Protein AF-A0A7Z2VD81-F1 (afdb_monomer_lite)

pLDDT: mean 76.82, std 19.28, range [36.03, 95.69]

Sequence (133 aa):
MNGKPIWIVAILFISMPFSSQSFSKYKDSNKLDEAAIQIIRDDVRLARQVDFDLAPLRSRADLNGYMSRIPKDSPINALPVSAAKRFFESVEFNEKGVTTFSYQELSGLTASRVYAILSLIAYKARHNPCLGC

Radius of gyration: 30.88 Å; chains: 1; bounding box: 44×86×74 Å

Secondary structure (DSSP, 8-state):
----------------------------TTTHHHHHHHHHHHHHHHHHHHHHHS-SB-SHHHHHHHHTT--TT-GGGGS-HHHHHHHHHH-EEETTEEEE---GGGTTS-HHHHHHHHTTB---------S--

Structure (mmCIF, N/CA/C/O backbone):
data_AF-A0A7Z2VD81-F1
#
_entry.id   AF-A0A7Z2VD81-F1
#
loop_
_atom_site.group_PDB
_atom_site.id
_atom_site.type_symbol
_atom_site.label_atom_id
_atom_site.label_alt_id
_atom_site.label_comp_id
_atom_site.label_asym_id
_atom_site.label_entity_id
_atom_site.label_seq_id
_atom_site.pdbx_PDB_ins_code
_atom_site.Cartn_x
_atom_site.Cartn_y
_atom_site.Cartn_z
_atom_site.occupancy
_atom_site.B_iso_or_equiv
_atom_site.auth_seq_id
_atom_site.auth_comp_id
_atom_site.auth_asym_id
_atom_site.auth_atom_id
_atom_site.pdbx_PDB_model_num
ATOM 1 N N . MET A 1 1 ? 3.311 -73.492 59.722 1.00 36.03 1 MET A N 1
ATOM 2 C CA . MET A 1 1 ? 4.755 -73.811 59.807 1.00 36.03 1 MET A CA 1
ATOM 3 C C . MET A 1 1 ? 5.334 -73.545 58.421 1.00 36.03 1 MET A C 1
ATOM 5 O O . MET A 1 1 ? 4.885 -74.181 57.484 1.00 36.03 1 MET A O 1
ATOM 9 N N . ASN A 1 2 ? 5.933 -72.366 58.218 1.00 42.47 2 ASN A N 1
ATOM 10 C CA . ASN A 1 2 ? 7.394 -72.122 58.174 1.00 42.47 2 ASN A CA 1
ATOM 11 C C . ASN A 1 2 ? 8.002 -72.646 56.857 1.00 42.47 2 ASN A C 1
ATOM 13 O O . ASN A 1 2 ? 7.885 -73.828 56.589 1.00 42.47 2 ASN A O 1
ATOM 17 N N . GLY A 1 3 ? 8.662 -71.874 55.996 1.00 43.28 3 GLY A N 1
ATOM 18 C CA . GLY A 1 3 ? 9.115 -70.485 56.038 1.00 43.28 3 GLY A CA 1
ATOM 19 C C . GLY A 1 3 ? 9.736 -70.117 54.677 1.00 43.28 3 GLY A C 1
ATOM 20 O O . GLY A 1 3 ? 10.025 -70.995 53.867 1.00 43.28 3 GLY A O 1
ATOM 21 N N . LYS A 1 4 ? 9.914 -68.820 54.405 1.00 58.25 4 LYS A N 1
ATOM 22 C CA . LYS A 1 4 ? 10.724 -68.336 53.270 1.00 58.25 4 LYS A CA 1
ATOM 23 C C . LYS A 1 4 ? 12.207 -68.371 53.659 1.00 58.25 4 LYS A C 1
ATOM 25 O O . LYS A 1 4 ? 12.513 -68.153 54.832 1.00 58.25 4 LYS A O 1
ATOM 30 N N . PRO A 1 5 ? 13.117 -68.492 52.681 1.00 53.56 5 PRO A N 1
ATOM 31 C CA . PRO A 1 5 ? 13.997 -67.346 52.479 1.00 53.56 5 PRO A CA 1
ATOM 32 C C . PRO A 1 5 ? 14.277 -66.978 51.014 1.00 53.56 5 PRO A C 1
ATOM 34 O O . PRO A 1 5 ? 14.311 -67.792 50.099 1.00 53.56 5 PRO A O 1
ATOM 37 N N . ILE A 1 6 ? 14.477 -65.673 50.886 1.00 64.06 6 ILE A N 1
ATOM 38 C CA . ILE A 1 6 ? 14.915 -64.831 49.774 1.00 64.06 6 ILE A CA 1
ATOM 39 C C . ILE A 1 6 ? 16.272 -65.286 49.222 1.00 64.06 6 ILE A C 1
ATOM 41 O O . ILE A 1 6 ? 17.173 -65.444 50.034 1.00 64.06 6 ILE A O 1
ATOM 45 N N . TRP A 1 7 ? 16.456 -65.343 47.893 1.00 52.66 7 TRP A N 1
ATOM 46 C CA . TRP A 1 7 ? 17.749 -65.061 47.242 1.00 52.66 7 TRP A CA 1
ATOM 47 C C . TRP A 1 7 ? 17.560 -64.329 45.903 1.00 52.66 7 TRP A C 1
ATOM 49 O O . TRP A 1 7 ? 16.872 -64.779 44.991 1.00 52.66 7 TRP A O 1
ATOM 59 N N . ILE A 1 8 ? 18.172 -63.150 45.868 1.00 56.31 8 ILE A N 1
ATOM 60 C CA . ILE A 1 8 ? 18.309 -62.162 44.798 1.00 56.31 8 ILE A CA 1
ATOM 61 C C . ILE A 1 8 ? 19.276 -62.698 43.739 1.00 56.31 8 ILE A C 1
ATOM 63 O O . ILE A 1 8 ? 20.380 -63.087 44.107 1.00 56.31 8 ILE A O 1
ATOM 67 N N . VAL A 1 9 ? 18.930 -62.641 42.445 1.00 50.16 9 VAL A N 1
ATOM 68 C CA . VAL A 1 9 ? 19.916 -62.790 41.358 1.00 50.16 9 VAL A CA 1
ATOM 69 C C . VAL A 1 9 ? 19.594 -61.857 40.182 1.00 50.16 9 VAL A C 1
ATOM 71 O O . VAL A 1 9 ? 18.571 -61.987 39.519 1.00 50.16 9 VAL A O 1
ATOM 74 N N . ALA A 1 10 ? 20.547 -60.950 39.949 1.00 49.56 10 ALA A N 1
ATOM 75 C CA . ALA A 1 10 ? 20.923 -60.303 38.690 1.00 49.56 10 ALA A CA 1
ATOM 76 C C . ALA A 1 10 ? 19.935 -59.341 38.002 1.00 49.56 10 ALA A C 1
ATOM 78 O O . ALA A 1 10 ? 19.491 -59.576 36.881 1.00 49.56 10 ALA A O 1
ATOM 79 N N . ILE A 1 11 ? 19.755 -58.149 38.584 1.00 56.72 11 ILE A N 1
ATOM 80 C CA . ILE A 1 11 ? 19.690 -56.941 37.746 1.00 56.72 11 ILE A CA 1
ATOM 81 C C . ILE A 1 11 ? 21.136 -56.604 37.383 1.00 56.72 11 ILE A C 1
ATOM 83 O O . ILE A 1 11 ? 21.914 -56.161 38.229 1.00 56.72 11 ILE A O 1
ATOM 87 N N . LEU A 1 12 ? 21.508 -56.880 36.135 1.00 50.31 12 LEU A N 1
ATOM 88 C CA . LEU A 1 12 ? 22.763 -56.422 35.554 1.00 50.31 12 LEU A CA 1
ATOM 89 C C . LEU A 1 12 ? 22.790 -54.892 35.605 1.00 50.31 12 LEU A C 1
ATOM 91 O O . LEU A 1 12 ? 22.055 -54.203 34.900 1.00 50.31 12 LEU A O 1
ATOM 95 N N . PHE A 1 13 ? 23.655 -54.393 36.481 1.00 51.34 13 PHE A N 1
ATOM 96 C CA . PHE A 1 13 ? 24.159 -53.032 36.524 1.00 51.34 13 PHE A CA 1
ATOM 97 C C . PHE A 1 13 ? 24.743 -52.665 35.147 1.00 51.34 13 PHE A C 1
ATOM 99 O O . PHE A 1 13 ? 25.916 -52.903 34.874 1.00 51.34 13 PHE A O 1
ATOM 106 N N . ILE A 1 14 ? 23.947 -52.041 34.277 1.00 51.97 14 ILE A N 1
ATOM 107 C CA . ILE A 1 14 ? 24.494 -51.109 33.285 1.00 51.97 14 ILE A CA 1
ATOM 108 C C . ILE A 1 14 ? 24.649 -49.779 34.018 1.00 51.97 14 ILE A C 1
ATOM 110 O O . ILE A 1 14 ? 23.860 -48.851 33.867 1.00 51.97 14 ILE A O 1
ATOM 114 N N . SER A 1 15 ? 25.669 -49.696 34.869 1.00 55.31 15 SER A N 1
ATOM 115 C CA . SER A 1 15 ? 26.227 -48.414 35.283 1.00 55.31 15 SER A CA 1
ATOM 116 C C . SER A 1 15 ? 27.057 -47.865 34.128 1.00 55.31 15 SER A C 1
ATOM 118 O O . SER A 1 15 ? 28.285 -47.874 34.164 1.00 55.31 15 SER A O 1
ATOM 120 N N . MET A 1 16 ? 26.384 -47.384 33.086 1.00 53.59 16 MET A N 1
ATOM 121 C CA . MET A 1 16 ? 26.900 -46.191 32.437 1.00 53.59 16 MET A CA 1
ATOM 122 C C . MET A 1 16 ? 26.488 -45.029 33.336 1.00 53.59 16 MET A C 1
ATOM 124 O O . MET A 1 16 ? 25.311 -44.953 33.704 1.00 53.59 16 MET A O 1
ATOM 128 N N . PRO A 1 17 ? 27.397 -44.112 33.707 1.00 48.06 17 PRO A N 1
ATOM 129 C CA . PRO A 1 17 ? 26.935 -42.801 34.097 1.00 48.06 17 PRO A CA 1
ATOM 130 C C . PRO A 1 17 ? 26.162 -42.298 32.880 1.00 48.06 17 PRO A C 1
ATOM 132 O O . PRO A 1 17 ? 26.744 -42.010 31.832 1.00 48.06 17 PRO A O 1
ATOM 135 N N . PHE A 1 18 ? 24.835 -42.245 32.994 1.00 55.41 18 PHE A N 1
ATOM 136 C CA . PHE A 1 18 ? 24.037 -41.321 32.212 1.00 55.41 18 PHE A CA 1
ATOM 137 C C . PHE A 1 18 ? 24.519 -39.950 32.668 1.00 55.41 18 PHE A C 1
ATOM 139 O O . PHE A 1 18 ? 23.965 -39.327 33.572 1.00 55.41 18 PHE A O 1
ATOM 146 N N . SER A 1 19 ? 25.676 -39.555 32.139 1.00 51.44 19 SER A N 1
ATOM 147 C CA . SER A 1 19 ? 26.175 -38.208 32.206 1.00 51.44 19 SER A CA 1
ATOM 148 C C . SER A 1 19 ? 25.104 -37.419 31.496 1.00 51.44 19 SER A C 1
ATOM 150 O O . SER A 1 19 ? 25.081 -37.348 30.268 1.00 51.44 19 SER A O 1
ATOM 152 N N . SER A 1 20 ? 24.180 -36.888 32.290 1.00 50.81 20 SER A N 1
ATOM 153 C CA . SER A 1 20 ? 23.307 -35.798 31.922 1.00 50.81 20 SER A CA 1
ATOM 154 C C . SER A 1 20 ? 24.217 -34.640 31.537 1.00 50.81 20 SER A C 1
ATOM 156 O O . SER A 1 20 ? 24.415 -33.699 32.300 1.00 50.81 20 SER A O 1
ATOM 158 N N . GLN A 1 21 ? 24.770 -34.683 30.328 1.00 48.94 21 GLN A N 1
ATOM 159 C CA . GLN A 1 21 ? 25.066 -33.478 29.583 1.00 48.94 21 GLN A CA 1
ATOM 160 C C . GLN A 1 21 ? 23.701 -32.908 29.200 1.00 48.94 21 GLN A C 1
ATOM 162 O O . GLN A 1 21 ? 23.267 -32.947 28.054 1.00 48.94 21 GLN A O 1
ATOM 167 N N . SER A 1 22 ? 22.984 -32.414 30.213 1.00 41.84 22 SER A N 1
ATOM 168 C CA . SER A 1 22 ? 22.047 -31.335 29.992 1.00 41.84 22 SER A CA 1
ATOM 169 C C . SER A 1 22 ? 22.861 -30.266 29.278 1.00 41.84 22 SER A C 1
ATOM 171 O O . SER A 1 22 ? 23.937 -29.895 29.757 1.00 41.84 22 SER A O 1
ATOM 173 N N . PHE A 1 23 ? 22.404 -29.880 28.089 1.00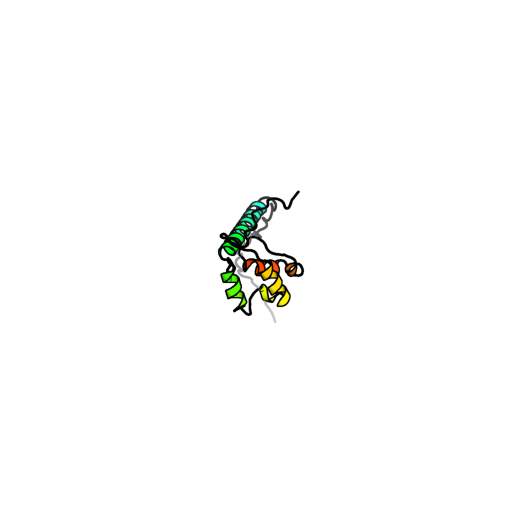 46.75 23 PHE A N 1
ATOM 174 C CA . PHE A 1 23 ? 22.995 -28.871 27.218 1.00 46.75 23 PHE A CA 1
ATOM 175 C C . PHE A 1 23 ? 23.006 -27.506 27.927 1.00 46.75 23 PHE A C 1
ATOM 177 O O . PHE A 1 23 ? 22.285 -26.582 27.571 1.00 46.75 23 PHE A O 1
ATOM 184 N N . SER A 1 24 ? 23.827 -27.357 28.962 1.00 49.88 24 SER A N 1
ATOM 185 C CA . SER A 1 24 ? 24.110 -26.084 29.607 1.00 49.88 24 SER A CA 1
ATOM 186 C C . SER A 1 24 ? 25.349 -25.504 28.948 1.00 49.88 24 SER A C 1
ATOM 188 O O . SER A 1 24 ? 26.466 -25.561 29.461 1.00 49.88 24 SER A O 1
ATOM 190 N N . LYS A 1 25 ? 25.151 -24.986 27.737 1.00 43.53 25 LYS A N 1
ATOM 191 C CA . LYS A 1 25 ? 26.098 -24.050 27.134 1.00 43.53 25 LYS A CA 1
ATOM 192 C C . LYS A 1 25 ? 25.359 -22.918 26.429 1.00 43.53 25 LYS A C 1
ATOM 194 O O . LYS A 1 25 ? 25.623 -22.607 25.278 1.00 43.53 25 LYS A O 1
ATOM 199 N N . TYR A 1 26 ? 24.446 -22.281 27.157 1.00 47.81 26 TYR A N 1
ATOM 200 C CA . TYR A 1 26 ? 24.028 -20.916 26.856 1.00 47.81 26 TYR A CA 1
ATOM 201 C C . TYR A 1 26 ? 24.872 -19.970 27.713 1.00 47.81 26 TYR A C 1
ATOM 203 O O . TYR A 1 26 ? 24.535 -19.639 28.848 1.00 47.81 26 TYR A O 1
ATOM 211 N N . LYS A 1 27 ? 26.050 -19.628 27.194 1.00 53.06 27 LYS A N 1
ATOM 212 C CA . LYS A 1 27 ? 26.931 -18.599 27.745 1.00 53.06 27 LYS A CA 1
ATOM 213 C C . LYS A 1 27 ? 27.634 -17.933 26.572 1.00 53.06 27 LYS A C 1
ATOM 215 O O . LYS A 1 27 ? 28.620 -18.485 26.097 1.00 53.06 27 LYS A O 1
ATOM 220 N N . ASP A 1 28 ? 27.049 -16.830 26.100 1.00 47.34 28 ASP A N 1
ATOM 221 C CA . ASP A 1 28 ? 27.693 -15.605 25.578 1.00 47.34 28 ASP A CA 1
ATOM 222 C C . ASP A 1 28 ? 26.724 -14.844 24.640 1.00 47.34 28 ASP A C 1
ATOM 224 O O . ASP A 1 28 ? 26.856 -14.820 23.417 1.00 47.34 28 ASP A O 1
ATOM 228 N N . SER A 1 29 ? 25.666 -14.288 25.231 1.00 56.69 29 SER A N 1
ATOM 229 C CA . SER A 1 29 ? 24.489 -13.716 24.562 1.00 56.69 29 SER A CA 1
ATOM 230 C C . SER A 1 29 ? 24.627 -12.222 24.245 1.00 56.69 29 SER A C 1
ATOM 232 O O . SER A 1 29 ? 23.767 -11.430 24.621 1.00 56.69 29 SER A O 1
ATOM 234 N N . ASN A 1 30 ? 25.739 -11.799 23.637 1.00 59.75 30 ASN A N 1
ATOM 235 C CA . ASN A 1 30 ? 25.844 -10.415 23.140 1.00 59.75 30 ASN A CA 1
ATOM 236 C C . ASN A 1 30 ? 26.568 -10.246 21.796 1.00 59.75 30 ASN A C 1
ATOM 238 O O . ASN A 1 30 ? 26.465 -9.180 21.205 1.00 59.75 30 ASN A O 1
ATOM 242 N N . LYS A 1 31 ? 27.269 -11.265 21.273 1.00 57.25 31 LYS A N 1
ATOM 243 C CA . LYS A 1 31 ? 28.000 -11.150 19.990 1.00 57.25 31 LYS A CA 1
ATOM 244 C C . LYS A 1 31 ? 27.473 -12.067 18.881 1.00 57.25 31 LYS A C 1
ATOM 246 O O . LYS A 1 31 ? 27.577 -11.732 17.706 1.00 57.25 31 LYS A O 1
ATOM 251 N N . LEU A 1 32 ? 26.895 -13.214 19.240 1.00 58.38 32 LEU A N 1
ATOM 252 C CA . LEU A 1 32 ? 26.316 -14.162 18.276 1.00 58.38 32 LEU A CA 1
ATOM 253 C C . LEU A 1 32 ? 24.891 -13.774 17.850 1.00 58.38 32 LEU A C 1
ATOM 255 O O . LEU A 1 32 ? 24.489 -14.066 16.726 1.00 58.38 32 LEU A O 1
ATOM 259 N N . ASP A 1 33 ? 24.177 -13.029 18.692 1.00 67.31 33 ASP A N 1
ATOM 260 C CA . ASP A 1 33 ? 22.838 -12.534 18.374 1.00 67.31 33 ASP A CA 1
ATOM 261 C C . ASP A 1 33 ? 22.878 -11.325 17.435 1.00 67.31 33 ASP A C 1
ATOM 263 O O . ASP A 1 33 ? 21.947 -11.121 16.669 1.00 67.31 33 ASP A O 1
ATOM 267 N N . GLU A 1 34 ? 23.962 -10.544 17.413 1.00 73.62 34 GLU A N 1
ATOM 268 C CA . GLU A 1 34 ? 24.045 -9.347 16.567 1.00 73.62 34 GLU A CA 1
ATOM 269 C C . GLU A 1 34 ? 24.130 -9.702 15.077 1.00 73.62 34 GLU A C 1
ATOM 271 O O . GLU A 1 34 ? 23.419 -9.121 14.257 1.00 73.62 34 GLU A O 1
ATOM 276 N N . ALA A 1 35 ? 24.918 -10.727 14.730 1.00 83.69 35 ALA A N 1
ATOM 277 C CA . ALA A 1 35 ? 24.968 -11.255 13.369 1.00 83.69 35 ALA A CA 1
ATOM 278 C C . ALA A 1 35 ? 23.621 -11.875 12.951 1.00 83.69 35 ALA A C 1
ATOM 280 O O . ALA A 1 35 ? 23.155 -11.635 11.840 1.00 83.69 35 ALA A O 1
ATOM 281 N N . ALA A 1 36 ? 22.957 -12.614 13.847 1.00 86.00 36 ALA A N 1
ATOM 282 C CA . ALA A 1 36 ? 21.642 -13.197 13.578 1.00 86.00 36 ALA A CA 1
ATOM 283 C C . ALA A 1 36 ? 20.542 -12.128 13.427 1.00 86.00 36 ALA A C 1
ATOM 285 O O . ALA A 1 36 ? 19.746 -12.182 12.491 1.00 86.00 36 ALA A O 1
ATOM 286 N N . ILE A 1 37 ? 20.528 -11.109 14.292 1.00 86.25 37 ILE A N 1
ATOM 287 C CA . ILE A 1 37 ? 19.630 -9.948 14.201 1.00 86.25 37 ILE A CA 1
ATOM 288 C C . ILE A 1 37 ? 19.870 -9.195 12.894 1.00 86.25 37 ILE A C 1
ATOM 290 O O . ILE A 1 37 ? 18.913 -8.733 12.270 1.00 86.25 37 ILE A O 1
ATOM 294 N N . GLN A 1 38 ? 21.128 -9.070 12.467 1.00 87.81 38 GLN A N 1
ATOM 295 C CA . GLN A 1 38 ? 21.468 -8.402 11.219 1.00 87.81 38 GLN A CA 1
ATOM 296 C C . GLN A 1 38 ? 20.956 -9.185 10.005 1.00 87.81 38 GLN A C 1
ATOM 298 O O . GLN A 1 38 ? 20.313 -8.583 9.149 1.00 87.81 38 GLN A O 1
ATOM 303 N N . ILE A 1 39 ? 21.124 -10.511 9.984 1.00 86.31 39 ILE A N 1
ATOM 304 C CA . ILE A 1 39 ? 20.557 -11.384 8.942 1.00 86.31 39 ILE A CA 1
ATOM 305 C C . ILE A 1 39 ? 19.034 -11.219 8.873 1.00 86.31 39 ILE A C 1
ATOM 307 O O . ILE A 1 39 ? 18.495 -10.917 7.812 1.00 86.31 39 ILE A O 1
ATOM 311 N N . ILE A 1 40 ? 18.340 -11.304 10.013 1.00 88.00 40 ILE A N 1
ATOM 312 C CA . ILE A 1 40 ? 16.880 -11.125 10.070 1.00 88.00 40 ILE A CA 1
ATOM 313 C C . ILE A 1 40 ? 16.479 -9.739 9.546 1.00 88.00 40 ILE A C 1
ATOM 315 O O . ILE A 1 40 ? 15.508 -9.593 8.807 1.00 88.00 40 ILE A O 1
ATOM 319 N N . ARG A 1 41 ? 17.215 -8.689 9.919 1.00 88.06 41 ARG A N 1
ATOM 320 C CA . ARG A 1 41 ? 16.930 -7.319 9.479 1.00 88.06 41 ARG A CA 1
ATOM 321 C C . ARG A 1 41 ? 17.104 -7.159 7.970 1.00 88.06 41 ARG A C 1
ATOM 323 O O . ARG A 1 41 ? 16.320 -6.429 7.356 1.00 88.06 41 ARG A O 1
ATOM 330 N N . ASP A 1 42 ? 18.113 -7.806 7.405 1.00 88.88 42 ASP A N 1
ATOM 331 C CA . ASP A 1 42 ? 18.410 -7.766 5.978 1.00 88.88 42 ASP A CA 1
ATOM 332 C C . ASP A 1 42 ? 17.366 -8.563 5.181 1.00 88.88 42 ASP A C 1
ATOM 334 O O . ASP A 1 42 ? 16.821 -8.029 4.213 1.00 88.88 42 ASP A O 1
ATOM 338 N N . ASP A 1 43 ? 16.942 -9.732 5.670 1.00 88.12 43 ASP A N 1
ATOM 339 C CA . ASP A 1 43 ? 15.828 -10.502 5.097 1.00 88.12 43 ASP A CA 1
ATOM 340 C C . ASP A 1 43 ? 14.515 -9.707 5.119 1.00 88.12 43 ASP A C 1
ATOM 342 O O . ASP A 1 43 ? 13.820 -9.599 4.108 1.00 88.12 43 ASP A O 1
ATOM 346 N N . VAL A 1 44 ? 14.189 -9.058 6.244 1.00 87.62 44 VAL A N 1
ATOM 347 C CA . VAL A 1 44 ? 12.977 -8.225 6.363 1.00 87.62 44 VAL A CA 1
ATOM 348 C C . VAL A 1 44 ? 13.058 -6.985 5.461 1.00 87.62 44 VAL A C 1
ATOM 350 O O . VAL A 1 44 ? 12.027 -6.454 5.037 1.00 87.62 44 VAL A O 1
ATOM 353 N N . ARG A 1 45 ? 14.258 -6.471 5.162 1.00 84.06 45 ARG A N 1
ATOM 354 C CA . ARG A 1 45 ? 14.432 -5.393 4.175 1.00 84.06 45 ARG A CA 1
ATOM 355 C C . ARG A 1 45 ? 14.216 -5.894 2.757 1.00 84.06 45 ARG A C 1
ATOM 357 O O . ARG A 1 45 ? 13.533 -5.209 1.998 1.00 84.06 45 ARG A O 1
ATOM 364 N N . LEU A 1 46 ? 14.776 -7.050 2.417 1.00 84.62 46 LEU A N 1
ATOM 365 C CA . LEU A 1 46 ? 14.629 -7.643 1.095 1.00 84.62 46 LEU A CA 1
ATOM 366 C C . LEU A 1 46 ? 13.168 -8.003 0.823 1.00 84.62 46 LEU A C 1
ATOM 368 O O . LEU A 1 46 ? 12.634 -7.601 -0.205 1.00 84.62 46 LEU A O 1
ATOM 372 N N . ALA A 1 47 ? 12.497 -8.657 1.774 1.00 83.38 47 ALA A N 1
ATOM 373 C CA . ALA A 1 47 ? 11.075 -8.978 1.680 1.00 83.38 47 ALA A CA 1
ATOM 374 C C . ALA A 1 47 ? 10.236 -7.719 1.416 1.00 83.38 47 ALA A C 1
ATOM 376 O O . ALA A 1 47 ? 9.454 -7.684 0.474 1.00 83.38 47 ALA A O 1
ATOM 377 N N . ARG A 1 48 ? 10.499 -6.629 2.151 1.00 80.12 48 ARG A N 1
ATOM 378 C CA . ARG A 1 48 ? 9.844 -5.337 1.902 1.00 80.12 48 ARG A CA 1
ATOM 379 C C . ARG A 1 48 ? 10.078 -4.818 0.486 1.00 80.12 48 ARG A C 1
ATOM 381 O O . ARG A 1 48 ? 9.146 -4.322 -0.132 1.00 80.12 48 ARG A O 1
ATOM 388 N N . GLN A 1 49 ? 11.306 -4.896 -0.025 1.00 80.25 49 GLN A N 1
ATOM 389 C CA . GLN A 1 49 ? 11.616 -4.460 -1.391 1.00 80.25 49 GLN A CA 1
ATOM 390 C C . GLN A 1 49 ? 10.871 -5.289 -2.437 1.00 80.25 49 GLN A C 1
ATOM 392 O O . GLN A 1 49 ? 10.303 -4.710 -3.361 1.00 80.25 49 GLN A O 1
ATOM 397 N N . VAL A 1 50 ? 10.833 -6.610 -2.254 1.00 83.56 50 VAL A N 1
ATOM 398 C CA . VAL A 1 50 ? 10.084 -7.530 -3.116 1.00 83.56 50 VAL A CA 1
ATOM 399 C C . VAL A 1 50 ? 8.595 -7.199 -3.081 1.00 83.56 50 VAL A C 1
ATOM 401 O O . VAL A 1 50 ? 7.995 -7.034 -4.139 1.00 83.56 50 VAL A O 1
ATOM 404 N N . ASP A 1 51 ? 8.015 -7.001 -1.897 1.00 78.44 51 ASP A N 1
ATOM 405 C CA . ASP A 1 51 ? 6.606 -6.625 -1.752 1.00 78.44 51 ASP A CA 1
ATOM 406 C C . ASP A 1 51 ? 6.293 -5.306 -2.471 1.00 78.44 51 ASP A C 1
ATOM 408 O O . ASP A 1 51 ? 5.266 -5.188 -3.134 1.00 78.44 51 ASP A O 1
ATOM 412 N N . PHE A 1 52 ? 7.198 -4.321 -2.413 1.00 74.38 52 PHE A N 1
ATOM 413 C CA . PHE A 1 52 ? 7.042 -3.076 -3.170 1.00 74.38 52 PHE A CA 1
ATOM 414 C C . PHE A 1 52 ? 7.138 -3.281 -4.684 1.00 74.38 52 PHE A C 1
ATOM 416 O O . PHE A 1 52 ? 6.418 -2.623 -5.436 1.00 74.38 52 PHE A O 1
ATOM 423 N N . ASP A 1 53 ? 8.023 -4.161 -5.150 1.00 78.50 53 ASP A N 1
ATOM 424 C CA . ASP A 1 53 ? 8.167 -4.464 -6.575 1.00 78.50 53 ASP A CA 1
ATOM 425 C C . ASP A 1 53 ? 6.980 -5.263 -7.124 1.00 78.50 53 ASP A C 1
ATOM 427 O O . ASP A 1 53 ? 6.629 -5.101 -8.294 1.00 78.50 53 ASP A O 1
ATOM 431 N N . LEU A 1 54 ? 6.322 -6.052 -6.276 1.00 83.88 54 LEU A N 1
ATOM 432 C CA . LEU A 1 54 ? 5.135 -6.840 -6.607 1.00 83.88 54 LEU A CA 1
ATOM 433 C C . LEU A 1 54 ? 3.812 -6.124 -6.300 1.00 83.88 54 LEU A C 1
ATOM 435 O O . LEU A 1 54 ? 2.749 -6.677 -6.583 1.00 83.88 54 LEU A O 1
ATOM 439 N N . ALA A 1 55 ? 3.853 -4.912 -5.740 1.00 86.50 55 ALA A N 1
ATOM 440 C CA . ALA A 1 55 ? 2.648 -4.199 -5.341 1.00 86.50 55 ALA A CA 1
ATOM 441 C C . ALA A 1 55 ? 1.699 -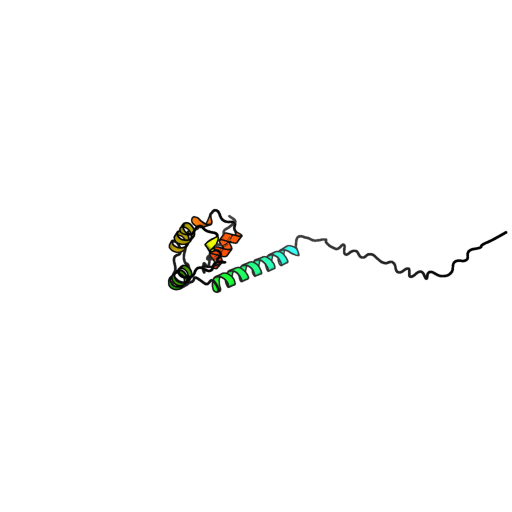3.975 -6.542 1.00 86.50 55 ALA A C 1
ATOM 443 O O . ALA A 1 55 ? 2.143 -3.539 -7.611 1.00 86.50 55 ALA A O 1
ATOM 444 N N . PRO A 1 56 ? 0.390 -4.251 -6.381 1.00 88.25 56 PRO A N 1
ATOM 445 C CA . PRO A 1 56 ? -0.557 -4.305 -7.492 1.00 88.25 56 PRO A CA 1
ATOM 446 C C . PRO A 1 56 ? -0.942 -2.930 -8.050 1.00 88.25 56 PRO A C 1
ATOM 448 O O . PRO A 1 56 ? -1.288 -2.829 -9.224 1.00 88.25 56 PRO A O 1
ATOM 451 N N . LEU A 1 57 ? -0.909 -1.869 -7.236 1.00 91.94 57 LEU A N 1
ATOM 452 C CA . LEU A 1 57 ? -1.335 -0.529 -7.646 1.00 91.94 57 LEU A CA 1
ATOM 453 C C . LEU A 1 57 ? -0.110 0.341 -7.943 1.00 91.94 57 LEU A C 1
ATOM 455 O O . LEU A 1 57 ? 0.454 0.987 -7.053 1.00 91.94 57 LEU A O 1
ATOM 459 N N . ARG A 1 58 ? 0.313 0.343 -9.212 1.00 90.44 58 ARG A N 1
ATOM 460 C CA . ARG A 1 58 ? 1.502 1.072 -9.694 1.00 90.44 58 ARG A CA 1
ATOM 461 C C . ARG A 1 58 ? 1.147 2.302 -10.519 1.00 90.44 58 ARG A C 1
ATOM 463 O O . ARG A 1 58 ? 1.993 3.168 -10.715 1.00 90.44 58 ARG A O 1
ATOM 470 N N . SER A 1 59 ? -0.089 2.388 -10.996 1.00 91.50 59 SER A N 1
ATOM 471 C CA . SER A 1 59 ? -0.578 3.473 -11.837 1.00 91.50 59 SER A CA 1
ATOM 472 C C . SER A 1 59 ? -2.004 3.886 -11.474 1.00 91.50 59 SER A C 1
ATOM 474 O O . SER A 1 59 ? -2.748 3.168 -10.799 1.00 91.50 59 SER A O 1
ATOM 476 N N . ARG A 1 60 ? -2.430 5.039 -12.004 1.00 91.88 60 ARG A N 1
ATOM 477 C CA . ARG A 1 60 ? -3.824 5.489 -11.894 1.00 91.88 60 ARG A CA 1
ATOM 478 C C . ARG A 1 60 ? -4.799 4.497 -12.544 1.00 91.88 60 ARG A C 1
ATOM 480 O O . ARG A 1 60 ? -5.909 4.335 -12.048 1.00 91.88 60 ARG A O 1
ATOM 487 N N . ALA A 1 61 ? -4.393 3.830 -13.626 1.00 92.75 61 ALA A N 1
ATOM 488 C CA . ALA A 1 61 ? -5.217 2.824 -14.291 1.00 92.75 61 ALA A CA 1
ATOM 489 C C . ALA A 1 61 ? -5.441 1.596 -13.393 1.00 92.75 61 ALA A C 1
ATOM 491 O O . ALA A 1 61 ? -6.583 1.156 -13.253 1.00 92.75 61 ALA A O 1
ATOM 492 N N . ASP A 1 62 ? -4.388 1.114 -12.722 1.00 92.88 62 ASP A N 1
ATOM 493 C CA . ASP A 1 62 ? -4.480 -0.003 -11.769 1.00 92.88 62 ASP A CA 1
ATOM 494 C C . ASP A 1 62 ? -5.410 0.349 -10.610 1.00 92.88 62 ASP A C 1
ATOM 496 O O . ASP A 1 62 ? -6.302 -0.422 -10.266 1.00 92.88 62 A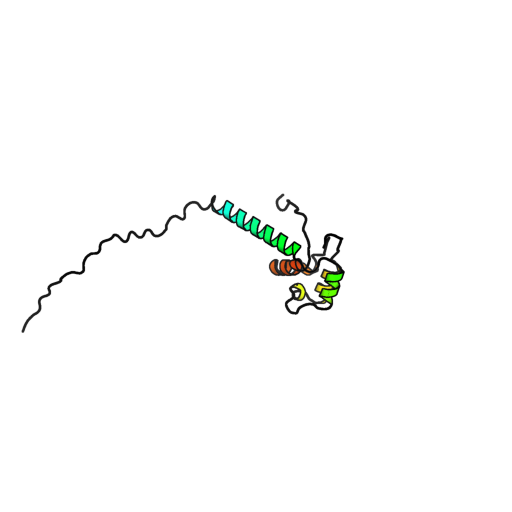SP A O 1
ATOM 500 N N . LEU A 1 63 ? -5.246 1.553 -10.050 1.00 93.38 63 LEU A N 1
ATOM 501 C CA . LEU A 1 63 ? -6.073 2.052 -8.956 1.00 93.38 63 LEU A CA 1
ATOM 502 C C . LEU A 1 63 ? -7.549 2.153 -9.359 1.00 93.38 63 LEU A C 1
ATOM 504 O O . LEU A 1 63 ? -8.414 1.678 -8.628 1.00 93.38 63 LEU A O 1
ATOM 508 N N . ASN A 1 64 ? -7.852 2.690 -10.541 1.00 93.00 64 ASN A N 1
ATOM 509 C CA . ASN A 1 64 ? -9.227 2.765 -11.040 1.00 93.00 64 ASN A CA 1
ATOM 510 C C . ASN A 1 64 ? -9.834 1.368 -11.263 1.00 93.00 64 ASN A C 1
ATOM 512 O O . ASN A 1 64 ? -10.984 1.113 -10.887 1.00 93.00 64 ASN A O 1
ATOM 516 N N . GLY A 1 65 ? -9.062 0.446 -11.847 1.00 93.69 65 GLY A N 1
ATOM 517 C CA . GLY A 1 65 ? -9.481 -0.943 -12.042 1.00 93.69 65 GLY A CA 1
ATOM 518 C C . GLY A 1 65 ? -9.739 -1.663 -10.718 1.00 93.69 65 GLY A C 1
ATOM 519 O O . GLY A 1 65 ? -10.734 -2.375 -10.579 1.00 93.69 65 GLY A O 1
ATOM 520 N N . TYR A 1 66 ? -8.886 -1.417 -9.729 1.00 92.94 66 TYR A N 1
ATOM 521 C CA . TYR A 1 66 ? -9.012 -1.946 -8.381 1.00 92.94 66 TYR A CA 1
ATOM 522 C C . TYR A 1 66 ? -10.231 -1.388 -7.644 1.00 92.94 66 TYR A C 1
ATOM 524 O O . TYR A 1 66 ? -11.023 -2.155 -7.107 1.00 92.94 66 TYR A O 1
ATOM 532 N N . MET A 1 67 ? -10.443 -0.069 -7.675 1.00 91.19 67 MET A N 1
ATOM 533 C CA . MET A 1 67 ? -11.607 0.574 -7.051 1.00 91.19 67 MET A CA 1
ATOM 534 C C . MET A 1 67 ? -12.933 0.092 -7.649 1.00 91.19 67 MET A C 1
ATOM 536 O O . MET A 1 67 ? -13.937 0.027 -6.946 1.00 91.19 67 MET A O 1
ATOM 540 N N . SER A 1 68 ? -12.935 -0.292 -8.927 1.00 91.81 68 SER A N 1
ATOM 541 C CA . SER A 1 68 ? -14.116 -0.858 -9.587 1.00 91.81 68 SER A CA 1
ATOM 542 C C . SER A 1 68 ? -14.439 -2.282 -9.115 1.00 91.81 68 SER A C 1
ATOM 544 O O . SER A 1 68 ? -15.556 -2.757 -9.309 1.00 91.81 68 SER A O 1
ATOM 546 N N . ARG A 1 69 ? -13.462 -2.990 -8.530 1.00 92.00 69 ARG A N 1
ATOM 547 C CA . ARG A 1 69 ? -13.568 -4.393 -8.105 1.00 92.00 69 ARG A CA 1
ATOM 548 C C . ARG A 1 69 ? -12.754 -4.648 -6.837 1.00 92.00 69 ARG A C 1
ATOM 550 O O . ARG A 1 69 ? -11.849 -5.480 -6.840 1.00 92.00 69 ARG A O 1
ATOM 557 N N . ILE A 1 70 ? -13.075 -3.937 -5.757 1.00 91.44 70 ILE A N 1
ATOM 558 C CA . ILE A 1 70 ? -12.375 -4.119 -4.481 1.00 91.44 70 ILE A CA 1
ATOM 559 C C . ILE A 1 70 ? -12.669 -5.533 -3.942 1.00 91.44 70 ILE A C 1
ATOM 561 O O . ILE A 1 70 ? -13.840 -5.860 -3.716 1.00 91.44 70 ILE A O 1
ATOM 565 N N . PRO A 1 71 ? -11.644 -6.380 -3.720 1.00 91.75 71 PRO A N 1
ATOM 566 C CA . PRO A 1 71 ? -11.828 -7.697 -3.113 1.00 91.75 71 PRO A CA 1
ATOM 567 C C . PRO A 1 71 ? -12.392 -7.596 -1.690 1.00 91.75 71 PRO A C 1
ATOM 569 O O . PRO A 1 71 ? -12.087 -6.657 -0.953 1.00 91.75 71 PRO A O 1
ATOM 572 N N . LYS A 1 72 ? -13.195 -8.581 -1.268 1.00 91.06 72 LYS A N 1
ATOM 573 C CA . LYS A 1 72 ? -13.810 -8.592 0.077 1.00 91.06 72 LYS A CA 1
ATOM 574 C C . LYS A 1 72 ? -12.777 -8.683 1.204 1.00 91.06 72 LYS A C 1
ATOM 576 O O . LYS A 1 72 ? -12.969 -8.107 2.268 1.00 91.06 72 LYS A O 1
ATOM 581 N N . ASP A 1 73 ? -11.691 -9.392 0.954 1.00 92.25 73 ASP A N 1
ATOM 582 C CA . ASP A 1 73 ? -10.551 -9.612 1.843 1.00 92.25 73 ASP A CA 1
ATOM 583 C C . ASP A 1 73 ? -9.465 -8.537 1.707 1.00 92.25 73 ASP A C 1
ATOM 585 O O . ASP A 1 73 ? -8.395 -8.649 2.302 1.00 92.25 73 ASP A O 1
ATOM 589 N N . SER A 1 74 ? -9.736 -7.471 0.949 1.00 93.31 74 SER A N 1
ATOM 590 C CA . SER A 1 74 ? -8.777 -6.392 0.780 1.00 93.31 74 SER A CA 1
ATOM 591 C C . SER A 1 74 ? -8.401 -5.727 2.118 1.00 93.31 74 SER A C 1
ATOM 593 O O . SER A 1 74 ? -9.293 -5.332 2.878 1.00 93.31 74 SER A O 1
ATOM 595 N N . PRO A 1 75 ? -7.102 -5.453 2.350 1.00 93.56 75 PRO A N 1
ATOM 596 C CA . PRO A 1 75 ? -6.633 -4.623 3.457 1.00 93.56 75 PRO A CA 1
ATOM 597 C C . PRO A 1 75 ? -7.284 -3.236 3.532 1.00 93.56 75 PRO A C 1
ATOM 599 O O . PRO A 1 75 ? -7.435 -2.698 4.629 1.00 93.56 75 PRO A O 1
ATOM 602 N N . ILE A 1 76 ? -7.709 -2.655 2.400 1.00 94.81 76 ILE A N 1
ATOM 603 C CA . ILE A 1 76 ? -8.344 -1.328 2.387 1.00 94.81 76 ILE A CA 1
ATOM 604 C C . ILE A 1 76 ? -9.689 -1.321 3.119 1.00 94.81 76 ILE A C 1
ATOM 606 O O . ILE A 1 76 ? -10.107 -0.285 3.626 1.00 94.81 76 ILE A O 1
ATOM 610 N N . ASN A 1 77 ? -10.335 -2.484 3.251 1.00 94.81 77 ASN A N 1
ATOM 611 C CA . ASN A 1 77 ? -11.606 -2.626 3.960 1.00 94.81 77 ASN A CA 1
ATOM 612 C C . ASN A 1 77 ? -11.455 -2.451 5.481 1.00 94.81 77 ASN A C 1
ATOM 614 O O . ASN A 1 77 ? -12.451 -2.401 6.198 1.00 94.81 77 ASN A O 1
ATOM 618 N N . ALA A 1 78 ? -10.222 -2.330 5.991 1.00 92.88 78 ALA A N 1
ATOM 619 C CA . ALA A 1 78 ? -9.971 -1.884 7.358 1.00 92.88 78 ALA A CA 1
ATOM 620 C C . ALA A 1 78 ? -10.325 -0.399 7.578 1.00 92.88 78 ALA A C 1
ATOM 622 O O . ALA A 1 78 ? -10.448 0.025 8.729 1.00 92.88 78 ALA A O 1
ATOM 623 N N . LEU A 1 79 ? -10.478 0.379 6.501 1.00 93.88 79 LEU A N 1
ATOM 624 C CA . LEU A 1 79 ? -10.934 1.765 6.525 1.00 93.88 79 LEU A CA 1
ATOM 625 C C . LEU A 1 79 ? -12.434 1.857 6.202 1.00 93.88 79 LEU A C 1
ATOM 627 O O . LEU A 1 79 ? -12.935 1.106 5.362 1.00 93.88 79 LEU A O 1
ATOM 631 N N . PRO A 1 80 ? -13.160 2.832 6.785 1.00 93.69 80 PRO A N 1
ATOM 632 C CA . PRO A 1 80 ? -14.463 3.236 6.269 1.00 93.69 80 PRO A CA 1
ATOM 633 C C . PRO A 1 80 ? -14.377 3.594 4.780 1.00 93.69 80 PRO A C 1
ATOM 635 O O . PRO A 1 80 ? -13.389 4.177 4.336 1.00 93.69 80 PRO A O 1
ATOM 638 N N . VAL A 1 81 ? -15.436 3.326 4.013 1.00 92.06 81 VAL A N 1
ATOM 639 C CA . VAL A 1 81 ? -15.462 3.547 2.551 1.00 92.06 81 VAL A CA 1
ATOM 640 C C . VAL A 1 81 ? -15.051 4.976 2.164 1.00 92.06 81 VAL A C 1
ATOM 642 O O . VAL A 1 81 ? -14.296 5.176 1.214 1.00 92.06 81 VAL A O 1
ATOM 645 N N . SER A 1 82 ? -15.502 5.981 2.917 1.00 93.88 82 SER A N 1
ATOM 646 C CA . SER A 1 82 ? -15.132 7.384 2.692 1.00 93.88 82 SER A CA 1
ATOM 647 C C . SER A 1 82 ? -13.646 7.659 2.950 1.00 93.88 82 SER A C 1
ATOM 649 O O . SER A 1 82 ? -13.017 8.370 2.170 1.00 93.88 82 SER A O 1
ATOM 651 N N . ALA A 1 83 ? -13.075 7.070 4.001 1.00 94.81 83 ALA A N 1
ATOM 652 C CA . ALA A 1 83 ? -11.659 7.182 4.337 1.00 94.81 83 ALA A CA 1
ATOM 653 C C . ALA A 1 83 ? -10.776 6.481 3.293 1.00 94.81 83 ALA A C 1
ATOM 655 O O . ALA A 1 83 ? -9.800 7.059 2.825 1.00 94.81 83 ALA A O 1
ATOM 656 N N . ALA A 1 84 ? -11.166 5.282 2.848 1.00 94.44 84 ALA A N 1
ATOM 657 C CA . ALA A 1 84 ? -10.496 4.565 1.763 1.00 94.44 84 ALA A CA 1
ATOM 658 C C . ALA A 1 84 ? -10.462 5.389 0.464 1.00 94.44 84 ALA A C 1
ATOM 660 O O . ALA A 1 84 ? -9.423 5.482 -0.190 1.00 94.44 84 ALA A O 1
ATOM 661 N N . LYS A 1 85 ? -11.582 6.040 0.114 1.00 94.06 85 LYS A N 1
ATOM 662 C CA . LYS A 1 85 ? -11.663 6.930 -1.053 1.00 94.06 85 LYS A CA 1
ATOM 663 C C . LYS A 1 85 ? -10.705 8.116 -0.924 1.00 94.06 85 LYS A C 1
ATOM 665 O O . LYS A 1 85 ? -9.917 8.338 -1.837 1.00 94.06 85 LYS A O 1
ATOM 670 N N . ARG A 1 86 ? -10.720 8.827 0.210 1.00 95.69 86 ARG A N 1
ATOM 671 C CA . ARG A 1 86 ? -9.813 9.967 0.452 1.00 95.69 86 ARG A CA 1
ATOM 672 C C . ARG A 1 86 ? -8.343 9.552 0.451 1.00 95.69 86 ARG A C 1
ATOM 674 O O . ARG A 1 86 ? -7.507 10.271 -0.090 1.00 95.69 86 ARG A O 1
ATOM 681 N N . PHE A 1 87 ? -8.029 8.379 1.002 1.00 95.62 87 PHE A N 1
ATOM 682 C CA . PHE A 1 87 ? -6.687 7.811 0.936 1.00 95.62 87 PHE A CA 1
ATOM 683 C C . PHE A 1 87 ? -6.242 7.624 -0.518 1.00 95.62 87 PHE A C 1
ATOM 685 O O . PHE A 1 87 ? -5.223 8.190 -0.906 1.00 95.62 87 PHE A O 1
ATOM 692 N N . PHE A 1 88 ? -7.022 6.922 -1.345 1.00 94.62 88 PHE A N 1
ATOM 693 C CA . PHE A 1 88 ? -6.682 6.699 -2.755 1.00 94.62 88 PHE A CA 1
ATOM 694 C C . PHE A 1 88 ? -6.652 7.978 -3.597 1.00 94.62 88 PHE A C 1
ATOM 696 O O . PHE A 1 88 ? -5.841 8.084 -4.514 1.00 94.62 88 PHE A O 1
ATOM 703 N N . GLU A 1 89 ? -7.486 8.968 -3.281 1.00 94.56 89 GLU A N 1
ATOM 704 C CA . GLU A 1 89 ? -7.438 10.290 -3.918 1.00 94.56 89 GLU A CA 1
ATOM 705 C C . GLU A 1 89 ? -6.136 11.035 -3.613 1.00 94.56 89 GLU A C 1
ATOM 707 O O . GLU A 1 89 ? -5.634 11.746 -4.481 1.00 94.56 89 GLU A O 1
ATOM 712 N N . SER A 1 90 ? -5.565 10.830 -2.422 1.00 95.06 90 SER A N 1
ATOM 713 C CA . SER A 1 90 ? -4.273 11.410 -2.045 1.00 95.06 90 SER A CA 1
ATOM 714 C C . SER A 1 90 ? -3.070 10.729 -2.703 1.00 95.06 90 SER A C 1
ATOM 716 O O . SER A 1 90 ? -1.972 11.275 -2.644 1.00 95.06 90 SER A O 1
ATOM 718 N N . VAL A 1 91 ? -3.248 9.543 -3.301 1.00 94.00 91 VAL A N 1
ATOM 719 C CA . VAL A 1 91 ? -2.152 8.814 -3.949 1.00 94.00 91 VAL A CA 1
ATOM 720 C C . VAL A 1 91 ? -1.802 9.487 -5.272 1.00 94.00 91 VAL A C 1
ATOM 722 O O . VAL A 1 91 ? -2.613 9.569 -6.203 1.00 94.00 91 VAL A O 1
ATOM 725 N N . GLU A 1 92 ? -0.553 9.924 -5.370 1.00 92.31 92 GLU A N 1
ATOM 726 C CA . GLU A 1 92 ? 0.030 10.472 -6.587 1.00 92.31 92 GLU A CA 1
ATOM 727 C C . GLU A 1 92 ? 0.961 9.455 -7.250 1.00 92.31 92 GLU A C 1
ATOM 729 O O . GLU A 1 92 ? 1.659 8.687 -6.582 1.00 92.31 92 GLU A O 1
ATOM 734 N N . PHE A 1 93 ? 0.972 9.459 -8.584 1.00 91.06 93 PHE A N 1
ATOM 735 C CA . PHE A 1 93 ? 1.742 8.524 -9.399 1.00 91.06 93 PHE A CA 1
ATOM 736 C C . PHE A 1 93 ? 2.642 9.267 -10.388 1.00 91.06 93 PHE A C 1
ATOM 738 O O . PHE A 1 93 ? 2.263 10.309 -10.922 1.00 91.06 93 PHE A O 1
ATOM 745 N N . ASN A 1 94 ? 3.795 8.675 -10.690 1.00 88.19 94 ASN A N 1
ATOM 746 C CA . ASN A 1 94 ? 4.650 9.016 -11.823 1.00 88.19 94 ASN A CA 1
ATOM 747 C C . ASN A 1 94 ? 5.005 7.753 -12.632 1.00 88.19 94 ASN A C 1
ATOM 749 O O . ASN A 1 94 ? 4.493 6.666 -12.377 1.00 88.19 94 ASN A O 1
ATOM 753 N N . GLU A 1 95 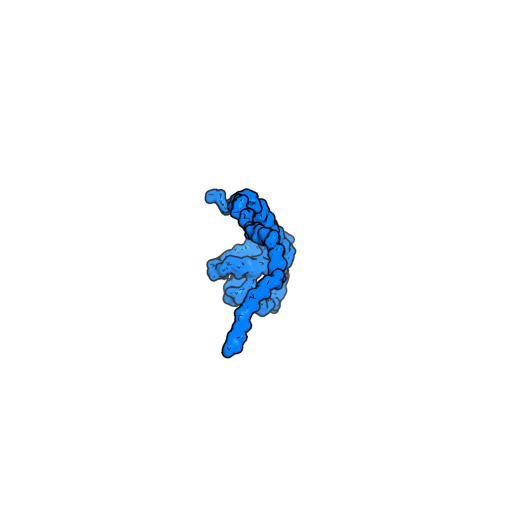? 5.930 7.881 -13.583 1.00 83.75 95 GLU A N 1
ATOM 754 C CA . GLU A 1 95 ? 6.374 6.777 -14.452 1.00 83.75 95 GLU A CA 1
ATOM 755 C C . GLU A 1 95 ? 7.045 5.610 -13.707 1.00 83.75 95 GLU A C 1
ATOM 757 O O . GLU A 1 95 ? 7.188 4.516 -14.245 1.00 83.75 95 GLU A O 1
ATOM 762 N N . LYS A 1 96 ? 7.469 5.830 -12.458 1.00 80.75 96 LYS A N 1
ATOM 763 C CA . LYS A 1 96 ? 8.139 4.838 -11.609 1.00 80.75 96 LYS A CA 1
ATOM 764 C C . LYS A 1 96 ? 7.220 4.244 -10.537 1.00 80.75 96 LYS A C 1
ATOM 766 O O . LYS A 1 96 ? 7.665 3.340 -9.831 1.00 80.75 96 LYS A O 1
ATOM 771 N N . GLY A 1 97 ? 5.979 4.716 -10.410 1.00 85.38 97 GLY A N 1
ATOM 772 C CA . GLY A 1 97 ? 5.022 4.255 -9.405 1.00 85.38 97 GLY A CA 1
ATOM 773 C C . GLY A 1 97 ? 4.511 5.379 -8.508 1.00 85.38 97 GLY A C 1
ATOM 774 O O . GLY A 1 97 ? 4.322 6.509 -8.954 1.00 85.38 97 GLY A O 1
ATOM 775 N N . VAL A 1 98 ? 4.270 5.063 -7.236 1.00 87.75 98 VAL A N 1
ATOM 776 C CA . VAL A 1 98 ? 3.709 6.008 -6.261 1.00 87.75 98 VAL A CA 1
ATOM 777 C C . VAL A 1 98 ? 4.768 7.017 -5.827 1.00 87.75 98 VAL A C 1
ATOM 779 O O . VAL A 1 98 ? 5.864 6.635 -5.411 1.00 87.75 98 VAL A O 1
ATOM 782 N N . THR A 1 99 ? 4.438 8.305 -5.873 1.00 86.00 99 THR A N 1
ATOM 783 C CA . THR A 1 99 ? 5.322 9.395 -5.430 1.00 86.00 99 THR A CA 1
ATO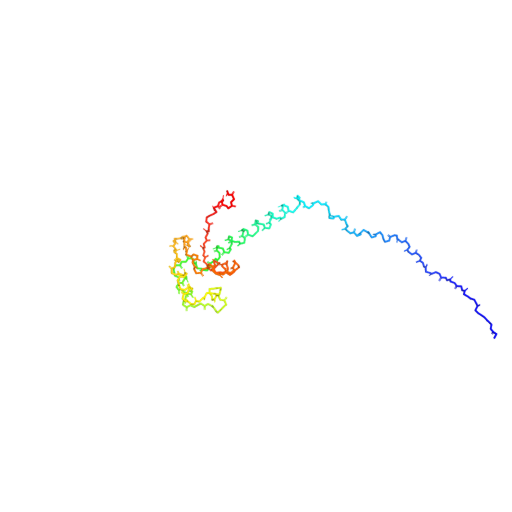M 784 C C . THR A 1 99 ? 5.035 9.835 -4.006 1.00 86.00 99 THR A C 1
ATOM 786 O O . THR A 1 99 ? 5.965 10.029 -3.224 1.00 86.00 99 THR A O 1
ATOM 789 N N . THR A 1 100 ? 3.760 10.001 -3.667 1.00 89.19 100 THR A N 1
ATOM 790 C CA . THR A 1 100 ? 3.307 10.477 -2.359 1.00 89.19 100 THR A CA 1
ATOM 791 C C . THR A 1 100 ? 1.875 10.025 -2.085 1.00 89.19 100 THR A C 1
ATOM 793 O O . THR A 1 100 ? 1.157 9.604 -2.994 1.00 89.19 100 THR A O 1
ATOM 796 N N . PHE A 1 101 ? 1.488 10.078 -0.815 1.00 92.88 101 PHE A N 1
ATOM 797 C CA . PHE A 1 101 ? 0.138 9.840 -0.317 1.00 92.88 101 PHE A CA 1
ATOM 798 C C . PHE A 1 101 ? -0.006 10.447 1.085 1.00 92.88 101 PHE A C 1
ATOM 800 O O . PHE A 1 101 ? 0.984 10.712 1.772 1.00 92.88 101 PHE A O 1
ATOM 807 N N . SER A 1 102 ? -1.243 10.647 1.537 1.00 92.31 102 SER A N 1
ATOM 808 C CA . SER A 1 102 ? -1.525 11.143 2.885 1.00 92.31 102 SER A CA 1
ATOM 809 C C . SER A 1 102 ? -1.642 10.006 3.902 1.00 92.31 102 SER A C 1
ATOM 811 O O . SER A 1 102 ? -2.361 9.029 3.692 1.00 92.31 102 SER A O 1
ATOM 813 N N . TYR A 1 103 ? -0.998 10.172 5.060 1.00 92.88 103 TYR A N 1
ATOM 814 C CA . TYR A 1 103 ? -1.131 9.265 6.208 1.00 92.88 103 TYR A CA 1
ATOM 815 C C . TYR A 1 103 ? -2.355 9.565 7.084 1.00 92.88 103 TYR A C 1
ATOM 817 O O . TYR A 1 103 ? -2.611 8.835 8.040 1.00 92.88 103 TYR A O 1
ATOM 825 N N . GLN A 1 104 ? -3.117 10.625 6.793 1.00 95.12 104 GLN A N 1
ATOM 826 C CA . GLN A 1 104 ? -4.191 11.108 7.666 1.00 95.12 104 GLN A CA 1
ATOM 827 C C . GLN A 1 104 ? -5.229 10.022 7.973 1.00 95.12 104 GLN A C 1
ATOM 829 O O . GLN A 1 104 ? -5.529 9.766 9.139 1.00 95.12 104 GLN A O 1
ATOM 834 N N . GLU A 1 105 ? -5.712 9.332 6.939 1.00 95.19 105 GLU A N 1
ATOM 835 C CA . GLU A 1 105 ? -6.697 8.252 7.085 1.00 95.19 105 GLU A CA 1
ATOM 836 C C . GLU A 1 105 ? -6.090 6.991 7.731 1.00 95.19 105 GLU A C 1
ATOM 838 O O . GLU A 1 105 ? -6.821 6.136 8.221 1.00 95.19 105 GLU A O 1
ATOM 843 N N . LEU 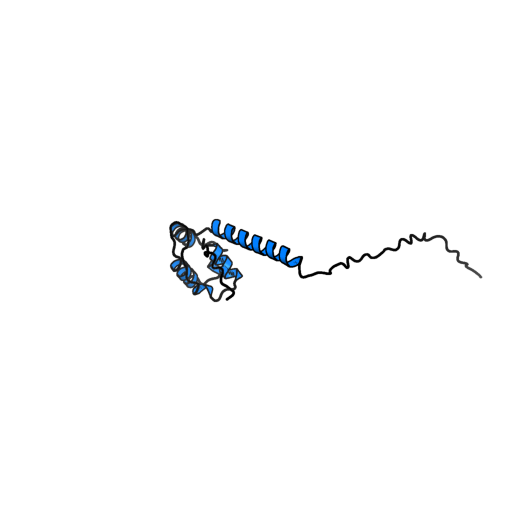A 1 106 ? -4.756 6.879 7.777 1.00 94.38 106 LEU A N 1
ATOM 844 C CA . LEU A 1 106 ? -4.036 5.732 8.338 1.00 94.38 106 LEU A CA 1
ATOM 845 C C . LEU A 1 106 ? -3.697 5.883 9.832 1.00 94.38 106 LEU A C 1
ATOM 847 O O . LEU A 1 106 ? -3.351 4.901 10.484 1.00 94.38 106 LEU A O 1
ATOM 851 N N . SER A 1 107 ? -3.808 7.095 10.381 1.00 90.88 107 SER A N 1
ATOM 852 C CA . SER A 1 107 ? -3.299 7.474 11.712 1.00 90.88 107 SER A CA 1
ATOM 853 C C . SER A 1 107 ? -3.896 6.706 12.906 1.00 90.88 107 SER A C 1
ATOM 855 O O . SER A 1 107 ? -3.267 6.643 13.959 1.00 90.88 107 SER A O 1
ATOM 857 N N . GLY A 1 108 ? -5.075 6.096 12.756 1.00 89.94 108 GLY A N 1
ATOM 858 C CA . GLY A 1 108 ? -5.749 5.319 13.808 1.00 89.94 108 GLY A CA 1
ATOM 859 C C . GLY A 1 108 ? -5.582 3.798 13.708 1.00 89.94 108 GLY A C 1
ATOM 860 O O . GLY A 1 108 ? -6.168 3.062 14.500 1.00 89.94 108 GLY A O 1
ATOM 861 N N . LEU A 1 109 ? -4.840 3.303 12.716 1.00 93.81 109 LEU A N 1
ATOM 862 C CA . LEU A 1 109 ? -4.670 1.871 12.469 1.00 93.81 109 LEU A CA 1
ATOM 863 C C . LEU A 1 109 ? -3.429 1.319 13.176 1.00 93.81 109 LEU A C 1
ATOM 865 O O . LEU A 1 109 ? -2.452 2.022 13.425 1.00 93.81 109 LEU A O 1
ATOM 869 N N . THR A 1 110 ? -3.435 0.013 13.454 1.00 94.81 110 THR A N 1
ATOM 870 C CA . THR A 1 110 ? -2.222 -0.677 13.906 1.00 94.81 110 THR A CA 1
ATOM 871 C C . THR A 1 110 ? -1.176 -0.679 12.794 1.00 94.81 110 THR A C 1
ATOM 873 O O . THR A 1 110 ? -1.517 -0.756 11.612 1.00 94.81 110 THR A O 1
ATOM 876 N N . ALA A 1 111 ? 0.108 -0.691 13.160 1.00 89.62 111 ALA A N 1
ATOM 877 C CA . ALA A 1 111 ? 1.209 -0.733 12.195 1.00 89.62 111 ALA A CA 1
ATOM 878 C C . ALA A 1 111 ? 1.072 -1.876 11.170 1.00 89.62 111 ALA A C 1
ATOM 880 O O . ALA A 1 111 ? 1.329 -1.678 9.986 1.00 89.62 111 ALA A O 1
ATOM 881 N N . SER A 1 112 ? 0.599 -3.051 11.601 1.00 90.00 112 SER A N 1
ATOM 882 C CA . SER A 1 112 ? 0.337 -4.192 10.715 1.00 90.00 112 SER A CA 1
ATOM 883 C C . SER A 1 112 ? -0.731 -3.900 9.658 1.00 90.00 112 SER A C 1
ATOM 885 O O . SER A 1 112 ? -0.562 -4.263 8.497 1.00 90.00 112 SER A O 1
ATOM 887 N N . ARG A 1 113 ? -1.816 -3.213 10.033 1.00 93.06 113 ARG A N 1
ATOM 888 C CA . ARG A 1 113 ? -2.889 -2.837 9.104 1.00 93.06 113 ARG A CA 1
ATOM 889 C C . ARG A 1 113 ? -2.451 -1.732 8.156 1.00 93.06 113 ARG A C 1
ATOM 891 O O . ARG A 1 113 ? -2.747 -1.812 6.971 1.00 93.06 113 ARG A O 1
ATOM 898 N N . VAL A 1 114 ? -1.713 -0.744 8.665 1.00 92.31 114 VAL A N 1
ATOM 899 C CA . VAL A 1 114 ? -1.088 0.287 7.828 1.00 92.31 114 VAL A CA 1
ATOM 900 C C . VAL A 1 114 ? -0.204 -0.379 6.782 1.00 92.31 114 VAL A C 1
ATOM 902 O O . VAL A 1 114 ? -0.382 -0.133 5.597 1.00 92.31 114 VAL A O 1
ATOM 905 N N . TYR A 1 115 ? 0.682 -1.286 7.194 1.00 89.00 115 TYR A N 1
ATOM 906 C CA . TYR A 1 115 ? 1.570 -1.985 6.272 1.00 89.00 115 TYR A CA 1
ATOM 907 C C . TYR A 1 115 ? 0.813 -2.815 5.224 1.00 89.00 115 TYR A C 1
ATOM 909 O O . TYR A 1 115 ? 1.157 -2.754 4.050 1.00 89.00 115 TYR A O 1
ATOM 917 N N . ALA A 1 116 ? -0.256 -3.515 5.613 1.00 90.44 116 ALA A N 1
ATOM 918 C CA . ALA A 1 116 ? -1.089 -4.267 4.674 1.00 90.44 116 ALA A CA 1
ATOM 919 C C . ALA A 1 116 ? -1.823 -3.370 3.657 1.00 90.44 116 ALA A C 1
ATOM 921 O O . ALA A 1 116 ? -2.047 -3.777 2.524 1.00 90.44 116 ALA A O 1
ATOM 922 N N . ILE A 1 117 ? -2.205 -2.146 4.034 1.00 92.88 117 ILE A N 1
ATOM 923 C CA . ILE A 1 117 ? -2.757 -1.168 3.083 1.00 92.88 117 ILE A CA 1
ATOM 924 C C . ILE A 1 117 ? -1.648 -0.630 2.179 1.00 92.88 117 ILE A C 1
ATOM 926 O O . ILE A 1 117 ? -1.838 -0.514 0.971 1.00 92.88 117 ILE A O 1
ATOM 930 N N . LEU A 1 118 ? -0.481 -0.323 2.747 1.00 90.44 118 LEU A N 1
ATOM 931 C CA . LEU A 1 118 ? 0.653 0.186 1.986 1.00 90.44 118 LEU A CA 1
ATOM 932 C C . LEU A 1 118 ? 1.206 -0.848 1.002 1.00 90.44 118 LEU A C 1
ATOM 934 O O . LEU A 1 118 ? 1.688 -0.438 -0.041 1.00 90.44 118 LEU A O 1
ATOM 938 N N . SER A 1 119 ? 1.089 -2.154 1.259 1.00 88.94 119 SER A N 1
ATOM 939 C CA . SER A 1 119 ? 1.496 -3.190 0.296 1.00 88.94 119 SER A CA 1
ATOM 940 C C . SER A 1 119 ? 0.609 -3.246 -0.951 1.00 88.94 119 SER A C 1
ATOM 942 O O . SER A 1 119 ? 1.017 -3.803 -1.968 1.00 88.94 119 SER A O 1
ATOM 944 N N . LEU A 1 120 ? -0.582 -2.631 -0.920 1.00 91.62 120 LEU A N 1
ATOM 945 C CA . LEU A 1 120 ? -1.396 -2.453 -2.122 1.00 91.62 120 LEU A CA 1
ATOM 946 C C . LEU A 1 120 ? -0.739 -1.479 -3.102 1.00 91.62 120 LEU A C 1
ATOM 948 O O . LEU A 1 120 ? -0.943 -1.602 -4.306 1.00 91.62 120 LEU A O 1
ATOM 952 N N . ILE A 1 121 ? 0.038 -0.517 -2.605 1.00 91.12 121 ILE A N 1
ATOM 953 C CA . ILE A 1 121 ? 0.605 0.571 -3.398 1.00 91.12 121 ILE A CA 1
ATOM 954 C C . ILE A 1 121 ? 2.133 0.446 -3.472 1.00 91.12 121 ILE A C 1
ATOM 956 O O . ILE A 1 121 ? 2.819 0.172 -2.492 1.00 91.12 121 ILE A O 1
ATOM 960 N N . ALA A 1 122 ? 2.711 0.669 -4.648 1.00 76.94 122 ALA A N 1
ATOM 961 C CA . ALA A 1 122 ? 4.160 0.564 -4.830 1.00 76.94 122 ALA A CA 1
ATOM 962 C C . ALA A 1 122 ? 4.889 1.832 -4.342 1.00 76.94 122 ALA A C 1
ATOM 964 O O . ALA A 1 122 ? 5.404 2.602 -5.155 1.00 76.94 122 ALA A O 1
ATOM 965 N N . TYR A 1 123 ? 4.926 2.088 -3.028 1.00 68.94 123 TYR A N 1
ATOM 966 C CA . TYR A 1 123 ? 5.704 3.204 -2.480 1.00 68.94 123 TYR A CA 1
ATOM 967 C C . TYR A 1 123 ? 7.112 2.770 -2.074 1.00 68.94 123 TYR A C 1
ATOM 969 O O . TYR A 1 123 ? 7.344 2.259 -0.979 1.00 68.94 123 TYR A O 1
ATOM 977 N N . LYS A 1 124 ? 8.096 3.059 -2.930 1.00 62.69 124 LYS A N 1
ATOM 978 C CA . LYS A 1 124 ? 9.502 2.996 -2.524 1.00 62.69 124 LYS A CA 1
ATOM 979 C C . LYS A 1 124 ? 9.832 4.242 -1.711 1.00 62.69 124 LYS A C 1
ATOM 981 O O . LYS A 1 124 ? 10.235 5.262 -2.269 1.00 62.69 124 LYS A O 1
ATOM 986 N N . ALA A 1 125 ? 9.707 4.142 -0.387 1.00 52.28 125 ALA A N 1
ATOM 987 C CA . ALA A 1 125 ? 10.349 5.092 0.511 1.00 52.28 125 ALA A CA 1
ATOM 988 C C . ALA A 1 125 ? 11.838 5.115 0.149 1.00 52.28 125 ALA A C 1
ATOM 990 O O . ALA A 1 125 ? 12.560 4.141 0.382 1.00 52.28 125 ALA A O 1
ATOM 991 N N . ARG A 1 126 ? 12.302 6.199 -0.482 1.00 44.81 126 ARG A N 1
ATOM 992 C CA . ARG A 1 126 ? 13.735 6.417 -0.665 1.00 44.81 126 ARG A CA 1
ATOM 993 C C . ARG A 1 126 ? 14.337 6.332 0.730 1.00 44.81 126 ARG A C 1
ATOM 995 O O . ARG A 1 126 ? 13.890 7.050 1.619 1.00 44.81 126 ARG A O 1
ATOM 1002 N N . HIS A 1 127 ? 15.269 5.401 0.916 1.00 40.34 127 HIS A N 1
ATOM 1003 C CA . HIS A 1 127 ? 16.009 5.221 2.155 1.00 40.34 127 HIS A CA 1
ATOM 1004 C C . HIS A 1 127 ? 16.404 6.598 2.698 1.00 40.34 127 HIS A C 1
ATOM 1006 O O . HIS A 1 127 ? 17.225 7.282 2.093 1.00 40.34 127 HIS A O 1
ATOM 1012 N N . ASN A 1 128 ? 15.755 7.019 3.782 1.00 37.47 128 ASN A N 1
ATOM 1013 C CA . ASN A 1 128 ? 16.144 8.191 4.542 1.00 37.47 128 ASN A CA 1
ATOM 1014 C C . ASN A 1 128 ? 16.883 7.624 5.758 1.00 37.47 128 ASN A C 1
ATOM 1016 O O . ASN A 1 128 ? 16.230 7.114 6.674 1.00 37.47 128 ASN A O 1
ATOM 1020 N N . PRO A 1 129 ? 18.226 7.575 5.742 1.00 43.09 129 PRO A N 1
ATOM 1021 C CA . PRO A 1 129 ? 19.019 7.044 6.842 1.00 43.09 129 PRO A CA 1
ATOM 1022 C C . PRO A 1 129 ? 19.037 8.034 8.009 1.00 43.09 129 PRO A C 1
ATOM 1024 O O . PRO A 1 129 ? 20.096 8.508 8.375 1.00 43.09 129 PRO A O 1
ATOM 1027 N N . CYS A 1 130 ? 17.888 8.404 8.571 1.00 43.28 130 CYS A N 1
ATOM 1028 C CA . CYS A 1 130 ? 17.817 9.290 9.735 1.00 43.28 130 CYS A CA 1
ATOM 1029 C C . CYS A 1 130 ? 16.532 9.007 10.531 1.00 43.28 130 CYS A C 1
ATOM 1031 O O . CYS A 1 130 ? 15.552 9.738 10.447 1.00 43.28 130 CYS A O 1
ATOM 1033 N N . LEU A 1 131 ? 16.541 7.926 11.310 1.00 42.62 131 LEU A N 1
ATOM 1034 C CA . LEU A 1 131 ? 15.727 7.783 12.522 1.00 42.62 131 LEU A CA 1
ATOM 1035 C C . LEU A 1 131 ? 16.720 7.457 13.640 1.00 42.62 131 LEU A C 1
ATOM 1037 O O . LEU A 1 131 ? 16.915 6.296 13.992 1.00 42.62 131 LEU A O 1
ATOM 1041 N N . GLY A 1 132 ? 17.448 8.488 14.072 1.00 46.28 132 GLY A N 1
ATOM 1042 C CA . GLY A 1 132 ? 18.536 8.376 15.042 1.00 46.28 132 GLY A CA 1
ATOM 1043 C C . GLY A 1 132 ? 19.496 9.570 15.050 1.00 46.28 132 GLY A C 1
ATOM 1044 O O . GLY A 1 132 ? 20.702 9.347 15.075 1.00 46.28 132 GLY A O 1
ATOM 1045 N N . CYS A 1 133 ? 18.972 10.799 15.005 1.00 40.25 133 CYS A N 1
ATOM 1046 C CA . CYS A 1 133 ? 19.694 11.984 15.479 1.00 40.25 133 CYS A CA 1
ATOM 1047 C C . CYS A 1 133 ? 19.006 12.471 16.751 1.00 40.25 133 CYS A C 1
ATOM 1049 O O . CYS A 1 133 ? 17.753 12.508 16.730 1.00 40.25 133 CYS A O 1
#

Foldseek 3Di:
DDDDDDDDDDPPPPPDPPPPPPVPPPPDPDPVVVVVVVVVVVVVVVVVLVLLVVAQAFDPVSLVVCVVPPDPPQLLVVFDPVLSVQFSVQFDHDPGGTDDTDCPRVVPDDPVSSVSNCSNGNDDPPDPVDPDD

Organism: NCBI:txid149696